Protein AF-A0A8J6IFR0-F1 (afdb_monomer_lite)

Radius of gyration: 14.84 Å; chains: 1; bounding box: 33×43×33 Å

Structure (mmCIF, N/CA/C/O backbone):
data_AF-A0A8J6IFR0-F1
#
_entry.id   AF-A0A8J6IFR0-F1
#
loop_
_atom_site.group_PDB
_atom_site.id
_atom_site.type_symbol
_atom_site.label_atom_id
_atom_site.label_alt_id
_atom_site.label_comp_id
_atom_site.label_asym_id
_atom_site.label_entity_id
_atom_site.label_seq_id
_atom_site.pdbx_PDB_ins_code
_atom_site.Cartn_x
_atom_site.Cartn_y
_atom_site.Cartn_z
_atom_site.occupancy
_atom_site.B_iso_or_equiv
_atom_site.auth_seq_id
_atom_site.auth_comp_id
_atom_site.auth_asym_id
_atom_site.auth_atom_id
_atom_site.pdbx_PDB_model_num
ATOM 1 N N . MET A 1 1 ? 12.607 -29.318 19.591 1.00 38.91 1 MET A N 1
ATOM 2 C CA . MET A 1 1 ? 11.343 -29.265 18.831 1.00 38.91 1 MET A CA 1
ATOM 3 C C . MET A 1 1 ? 11.615 -28.427 17.595 1.00 38.91 1 MET A C 1
ATOM 5 O O . MET A 1 1 ? 11.628 -27.210 17.690 1.00 38.91 1 MET A O 1
ATOM 9 N N . THR A 1 2 ? 11.996 -29.066 16.491 1.00 37.88 2 THR A N 1
ATOM 10 C CA . THR A 1 2 ? 12.401 -28.367 15.263 1.00 37.88 2 THR A CA 1
ATOM 11 C C . THR A 1 2 ? 11.180 -28.301 14.361 1.00 37.88 2 THR A C 1
ATOM 13 O O . THR A 1 2 ? 10.748 -29.328 13.843 1.00 37.88 2 THR A O 1
ATOM 16 N N . ALA A 1 3 ? 10.565 -27.126 14.242 1.00 41.25 3 ALA A N 1
ATOM 17 C CA . ALA A 1 3 ? 9.462 -26.939 13.313 1.00 41.25 3 ALA A CA 1
ATOM 18 C C . ALA A 1 3 ? 10.029 -26.934 11.887 1.00 41.25 3 ALA A C 1
ATOM 20 O O . ALA A 1 3 ? 10.739 -26.011 11.495 1.00 41.25 3 ALA A O 1
ATOM 21 N N . HIS A 1 4 ? 9.736 -27.988 11.129 1.00 40.56 4 HIS A N 1
ATOM 22 C CA . HIS A 1 4 ? 9.887 -27.975 9.681 1.00 40.56 4 HIS A CA 1
ATOM 23 C C . HIS A 1 4 ? 8.732 -27.160 9.101 1.00 40.56 4 HIS A C 1
ATOM 25 O O . HIS A 1 4 ? 7.583 -27.597 9.142 1.00 40.56 4 HIS A O 1
ATOM 31 N N . VAL A 1 5 ? 9.031 -25.976 8.573 1.00 52.44 5 VAL A N 1
ATOM 32 C CA . VAL A 1 5 ? 8.094 -25.250 7.716 1.00 52.44 5 VAL A CA 1
ATOM 33 C C . VAL A 1 5 ? 8.311 -25.722 6.283 1.00 52.44 5 VAL A C 1
ATOM 35 O O . VAL A 1 5 ? 9.291 -25.371 5.635 1.00 52.44 5 VAL A O 1
ATOM 38 N N . ASN A 1 6 ? 7.412 -26.576 5.800 1.00 42.00 6 ASN A N 1
ATOM 39 C CA . ASN A 1 6 ? 7.334 -26.884 4.378 1.00 42.00 6 ASN A CA 1
ATOM 40 C C . ASN A 1 6 ? 6.555 -25.748 3.710 1.00 42.00 6 ASN A C 1
ATOM 42 O O . ASN A 1 6 ? 5.362 -25.592 3.965 1.00 42.00 6 ASN A O 1
ATOM 46 N N . ALA A 1 7 ? 7.226 -24.946 2.884 1.00 49.25 7 ALA A N 1
ATOM 47 C CA . ALA A 1 7 ? 6.542 -24.004 2.008 1.00 49.25 7 ALA A CA 1
ATOM 48 C C . ALA A 1 7 ? 5.672 -24.795 1.018 1.00 49.25 7 ALA A C 1
ATOM 50 O O . ALA A 1 7 ? 6.159 -25.698 0.336 1.00 49.25 7 ALA A O 1
ATOM 51 N N . VAL A 1 8 ? 4.376 -24.488 0.975 1.00 52.28 8 VAL A N 1
ATOM 52 C CA . VAL A 1 8 ? 3.438 -25.071 0.010 1.00 52.28 8 VAL A CA 1
ATOM 53 C C . VAL A 1 8 ? 3.659 -24.373 -1.339 1.00 52.28 8 VAL A C 1
ATOM 55 O O . VAL A 1 8 ? 3.613 -23.143 -1.371 1.00 52.28 8 VAL A O 1
ATOM 58 N N . PRO A 1 9 ? 3.893 -25.092 -2.454 1.00 51.69 9 PRO A N 1
ATOM 59 C CA . PRO A 1 9 ? 3.939 -24.482 -3.776 1.00 51.69 9 PRO A CA 1
ATOM 60 C C . PRO A 1 9 ? 2.507 -24.193 -4.234 1.00 51.69 9 PRO A C 1
ATOM 62 O O . PRO A 1 9 ? 1.829 -25.038 -4.812 1.00 51.69 9 PRO A O 1
ATOM 65 N N . GLY A 1 10 ? 2.052 -22.990 -3.924 1.00 51.44 10 GLY A N 1
ATOM 66 C CA . GLY A 1 10 ? 0.886 -22.343 -4.503 1.00 51.44 10 GLY A CA 1
ATOM 67 C C . GLY A 1 10 ? 1.138 -20.856 -4.354 1.00 51.44 10 GLY A C 1
ATOM 68 O O . GLY A 1 10 ? 1.200 -20.384 -3.225 1.00 51.44 10 GLY A O 1
ATOM 69 N N . ASP A 1 11 ? 1.417 -20.178 -5.465 1.00 56.56 11 ASP A N 1
ATOM 70 C CA . ASP A 1 11 ? 1.515 -18.722 -5.562 1.00 56.56 11 ASP A CA 1
ATOM 71 C C . ASP A 1 11 ? 2.199 -18.049 -4.355 1.00 56.56 11 ASP A C 1
ATOM 73 O O . ASP A 1 11 ? 1.589 -17.303 -3.587 1.00 56.56 11 ASP A O 1
ATOM 77 N N . ALA A 1 12 ? 3.476 -18.385 -4.138 1.00 73.81 12 ALA A N 1
ATOM 78 C CA . ALA A 1 12 ? 4.255 -17.883 -3.012 1.00 73.81 12 ALA A CA 1
ATOM 79 C C . ALA A 1 12 ? 4.627 -16.410 -3.231 1.00 73.81 12 ALA A C 1
ATOM 81 O O . ALA A 1 12 ? 5.747 -16.087 -3.618 1.00 73.81 12 ALA A O 1
ATOM 82 N N . TYR A 1 13 ? 3.667 -15.527 -2.996 1.00 87.25 13 TYR A N 1
ATOM 83 C CA . TYR A 1 13 ? 3.882 -14.091 -2.982 1.00 87.25 13 TYR A CA 1
ATOM 84 C C . TYR A 1 13 ? 4.403 -13.645 -1.614 1.00 87.25 13 TYR A C 1
ATOM 86 O O . TYR A 1 13 ? 3.883 -14.049 -0.567 1.00 87.25 13 TYR A O 1
ATOM 94 N N . ALA A 1 14 ? 5.405 -12.773 -1.604 1.00 92.62 14 ALA A N 1
ATOM 95 C CA . ALA A 1 14 ? 5.837 -12.085 -0.404 1.00 92.62 14 ALA A CA 1
ATOM 96 C C . ALA A 1 14 ? 4.819 -11.001 -0.018 1.00 92.62 14 ALA A C 1
ATOM 98 O O . ALA A 1 14 ? 4.250 -10.298 -0.856 1.00 92.62 14 ALA A O 1
ATOM 99 N N . THR A 1 15 ? 4.585 -10.847 1.283 1.00 94.88 15 THR A N 1
ATOM 100 C CA . THR A 1 15 ? 3.825 -9.730 1.857 1.00 94.88 15 THR A CA 1
ATOM 101 C C . THR A 1 15 ? 4.610 -9.175 3.039 1.00 94.88 15 THR A C 1
ATOM 103 O O . THR A 1 15 ? 5.048 -9.937 3.901 1.00 94.88 15 THR A O 1
ATOM 106 N N . TRP A 1 16 ? 4.818 -7.862 3.079 1.00 97.00 16 TRP A N 1
ATOM 1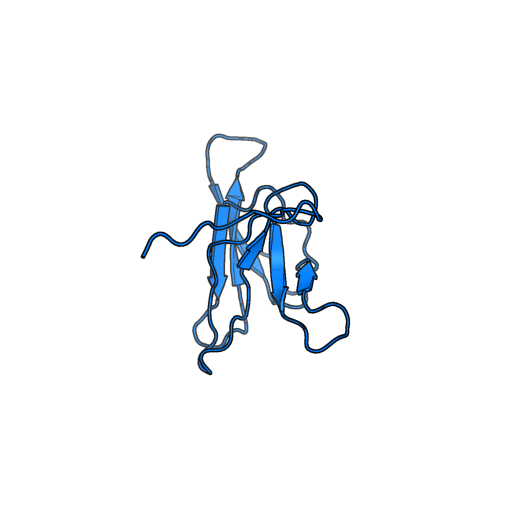07 C CA . TRP A 1 16 ? 5.615 -7.191 4.107 1.00 97.00 16 TRP A CA 1
ATOM 108 C C . TRP A 1 16 ? 5.112 -5.768 4.371 1.00 97.00 16 TRP A C 1
ATOM 110 O O . TRP A 1 16 ? 4.139 -5.317 3.768 1.00 97.00 16 TRP A O 1
ATOM 120 N N . ALA A 1 17 ? 5.771 -5.077 5.307 1.00 97.62 17 ALA A N 1
ATOM 121 C CA . ALA A 1 17 ? 5.462 -3.702 5.709 1.00 97.62 17 ALA A CA 1
ATOM 122 C C . ALA A 1 17 ? 3.955 -3.453 5.954 1.00 97.62 17 ALA A C 1
ATOM 124 O O . ALA A 1 17 ? 3.365 -2.587 5.305 1.00 97.62 17 ALA A O 1
ATOM 125 N N . PRO A 1 18 ? 3.303 -4.217 6.856 1.00 97.38 18 PRO A N 1
ATOM 126 C CA . PRO A 1 18 ? 1.920 -3.936 7.209 1.00 97.38 18 PRO A CA 1
ATOM 127 C C . PRO A 1 18 ? 1.820 -2.578 7.909 1.00 97.38 18 PRO A C 1
ATOM 129 O O . PRO A 1 18 ? 2.663 -2.224 8.737 1.00 97.38 18 PRO A O 1
ATOM 132 N N . THR A 1 19 ? 0.755 -1.845 7.612 1.00 97.00 19 THR A N 1
ATOM 133 C CA . THR A 1 19 ? 0.355 -0.645 8.343 1.00 97.00 19 THR A CA 1
ATOM 134 C C . THR A 1 19 ? -1.045 -0.842 8.914 1.00 97.00 19 THR A C 1
ATOM 136 O O . THR A 1 19 ? -1.882 -1.531 8.325 1.00 97.00 19 THR A O 1
ATOM 139 N N . PHE A 1 20 ? -1.271 -0.287 10.101 1.00 94.81 20 PHE A N 1
ATOM 140 C CA . PHE A 1 20 ? -2.450 -0.547 10.918 1.00 94.81 20 PHE A CA 1
ATOM 141 C C . PHE A 1 20 ? -3.236 0.738 11.145 1.00 94.81 20 PHE A C 1
ATOM 143 O O . PHE A 1 20 ? -2.649 1.810 11.304 1.00 94.81 20 PHE A O 1
ATOM 150 N N . GLY A 1 21 ? -4.557 0.605 11.173 1.00 92.25 21 GLY A N 1
ATOM 151 C CA . GLY A 1 21 ? -5.471 1.662 11.568 1.00 92.25 21 GLY A CA 1
ATOM 152 C C . GLY A 1 21 ? -5.536 1.841 13.091 1.00 92.25 21 GLY A C 1
ATOM 153 O O . GLY A 1 21 ? -4.944 1.067 13.852 1.00 92.25 21 GLY A O 1
ATOM 154 N N . PRO A 1 22 ? -6.282 2.854 13.561 1.00 91.06 22 PRO A N 1
ATOM 155 C CA . PRO A 1 22 ? -6.449 3.140 14.989 1.00 91.06 22 PRO A CA 1
ATOM 156 C C . PRO A 1 22 ? -7.201 2.041 15.757 1.00 91.06 22 PRO A C 1
ATOM 158 O O . PRO A 1 22 ? -7.087 1.956 16.978 1.00 91.06 22 PRO A O 1
ATOM 161 N N . ASP A 1 23 ? -7.956 1.197 15.056 1.00 92.50 23 ASP A N 1
ATOM 162 C CA . ASP A 1 23 ? -8.645 0.017 15.586 1.00 92.50 23 ASP A CA 1
ATOM 163 C C . ASP A 1 23 ? -7.734 -1.221 15.696 1.00 92.50 23 ASP A C 1
ATOM 165 O O . ASP A 1 23 ? -8.155 -2.262 16.199 1.00 92.50 23 ASP A O 1
ATOM 169 N N . GLY A 1 24 ? -6.476 -1.110 15.257 1.00 91.38 24 GLY A N 1
ATOM 170 C CA . GLY A 1 24 ? -5.506 -2.199 15.256 1.00 91.38 24 GLY A CA 1
ATOM 171 C C . GLY A 1 24 ? -5.666 -3.173 14.089 1.00 91.38 24 GLY A C 1
ATOM 172 O O . GLY A 1 24 ? -4.901 -4.137 14.008 1.00 91.38 24 GLY A O 1
ATOM 173 N N . HIS A 1 25 ? -6.604 -2.938 13.168 1.00 92.44 25 HIS A N 1
ATOM 174 C CA . HIS A 1 25 ? -6.715 -3.739 11.955 1.00 92.44 25 HIS A CA 1
ATOM 175 C C . HIS A 1 25 ? -5.681 -3.297 10.919 1.00 92.44 25 HIS A C 1
ATOM 177 O O . HIS A 1 25 ? -5.314 -2.125 10.826 1.00 92.44 25 HIS A O 1
ATOM 183 N N . CYS A 1 26 ? -5.179 -4.254 10.136 1.00 94.56 26 CYS A N 1
ATOM 184 C CA . CYS A 1 26 ? -4.338 -3.938 8.987 1.00 94.56 26 CYS A CA 1
ATOM 185 C C . CYS A 1 26 ? -5.165 -3.125 7.988 1.00 94.56 26 CYS A C 1
ATOM 187 O O . CYS A 1 26 ? -6.318 -3.466 7.735 1.00 94.56 26 CYS A O 1
ATOM 189 N N . VAL A 1 27 ? -4.579 -2.075 7.417 1.00 96.50 27 VAL A N 1
ATOM 190 C CA . VAL A 1 27 ? -5.240 -1.234 6.405 1.00 96.50 27 VAL A CA 1
ATOM 191 C C . VAL A 1 27 ? -4.512 -1.266 5.068 1.00 96.50 27 VAL A C 1
ATOM 193 O O . VAL A 1 27 ? -5.136 -1.087 4.028 1.00 96.50 27 VAL A O 1
ATOM 196 N N . ALA A 1 28 ? -3.207 -1.548 5.069 1.00 97.69 28 ALA A N 1
ATOM 197 C CA . ALA A 1 28 ? -2.440 -1.787 3.857 1.00 97.69 28 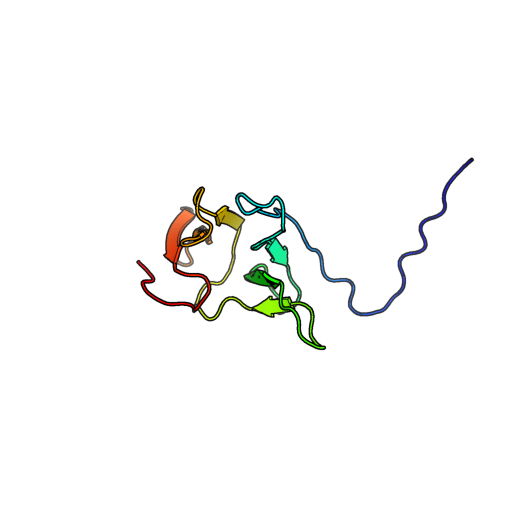ALA A CA 1
ATOM 198 C C . ALA A 1 28 ? -1.171 -2.598 4.150 1.00 97.69 28 ALA A C 1
ATOM 200 O O . ALA A 1 28 ? -0.660 -2.624 5.269 1.00 97.69 28 ALA A O 1
ATOM 201 N N . CYS A 1 29 ? -0.637 -3.240 3.120 1.00 97.81 29 CYS A N 1
ATOM 202 C CA . CYS A 1 29 ? 0.674 -3.881 3.127 1.00 97.81 29 CYS A CA 1
ATOM 203 C C . CYS A 1 29 ? 1.305 -3.769 1.738 1.00 97.81 29 CYS A C 1
ATOM 205 O O . CYS A 1 29 ? 0.627 -3.402 0.776 1.00 97.81 29 CYS A O 1
ATOM 207 N N . ILE A 1 30 ? 2.584 -4.113 1.620 1.00 98.38 30 ILE A N 1
ATOM 208 C CA . ILE A 1 30 ? 3.224 -4.297 0.317 1.00 98.38 30 ILE A CA 1
ATOM 209 C C . ILE A 1 30 ? 3.201 -5.786 -0.022 1.00 98.38 30 ILE A C 1
ATOM 211 O O . ILE A 1 30 ? 3.482 -6.622 0.839 1.00 98.38 30 ILE A O 1
ATOM 215 N N . SER A 1 31 ? 2.867 -6.127 -1.265 1.00 96.69 31 SER A N 1
ATOM 216 C CA . SER A 1 31 ? 2.979 -7.498 -1.762 1.00 96.69 31 SER A CA 1
ATOM 217 C C . SER A 1 31 ? 3.312 -7.546 -3.247 1.00 96.69 31 SER A C 1
ATOM 219 O O . SER A 1 31 ? 2.894 -6.675 -4.009 1.00 96.69 31 SER A O 1
ATOM 221 N N . ASP A 1 32 ? 4.033 -8.594 -3.647 1.00 95.56 32 ASP A N 1
ATOM 222 C CA . ASP A 1 32 ? 4.384 -8.913 -5.035 1.00 95.56 32 ASP A CA 1
ATOM 223 C C . ASP A 1 32 ? 3.344 -9.805 -5.746 1.00 95.56 32 ASP A C 1
ATOM 225 O O . ASP A 1 32 ? 3.585 -10.299 -6.846 1.00 95.56 32 ASP A O 1
ATOM 229 N N . ARG A 1 33 ? 2.145 -9.939 -5.159 1.00 91.88 33 ARG A N 1
ATOM 230 C CA . ARG A 1 33 ? 0.961 -10.615 -5.727 1.00 91.88 33 ARG A CA 1
ATOM 231 C C . ARG A 1 33 ? 0.619 -10.226 -7.169 1.00 91.88 33 ARG A C 1
ATOM 233 O O . ARG A 1 33 ? 0.033 -11.028 -7.887 1.00 91.88 33 ARG A O 1
ATOM 240 N N . GLY A 1 34 ? 0.964 -9.007 -7.589 1.00 89.12 34 GLY A N 1
ATOM 241 C CA . GLY A 1 34 ? 0.736 -8.488 -8.944 1.00 89.12 34 GLY A CA 1
ATOM 242 C C . GLY A 1 34 ? 1.895 -8.720 -9.921 1.00 89.12 34 GLY A C 1
ATOM 243 O O . GLY A 1 34 ? 1.832 -8.247 -11.051 1.00 89.12 34 GLY A O 1
ATOM 244 N N . GLY A 1 35 ? 2.956 -9.416 -9.498 1.00 92.81 35 GLY A N 1
ATOM 245 C CA . GLY A 1 35 ? 4.206 -9.581 -10.249 1.00 92.81 35 GLY A CA 1
ATOM 246 C C . GLY A 1 35 ? 5.286 -8.546 -9.910 1.00 92.81 35 GLY A C 1
ATOM 247 O O . GLY A 1 35 ? 6.428 -8.698 -10.337 1.00 92.81 35 GLY A O 1
ATOM 248 N N . GLU A 1 36 ? 4.959 -7.525 -9.116 1.00 94.94 36 GLU A N 1
ATOM 249 C CA . GLU A 1 36 ? 5.897 -6.531 -8.591 1.00 94.94 36 GLU A CA 1
ATOM 250 C C . GLU A 1 36 ? 5.416 -5.977 -7.234 1.00 94.94 36 GLU A C 1
ATOM 252 O O . GLU A 1 36 ? 4.227 -6.090 -6.922 1.00 94.94 36 GLU A O 1
ATOM 257 N N . PRO A 1 37 ? 6.295 -5.360 -6.420 1.00 97.19 37 PRO A N 1
ATOM 258 C CA . PRO A 1 37 ? 5.906 -4.724 -5.162 1.00 97.19 37 PRO A CA 1
ATOM 259 C C . PRO A 1 37 ? 4.868 -3.606 -5.349 1.00 97.19 37 PRO A C 1
ATOM 261 O O . PRO A 1 37 ? 5.171 -2.541 -5.895 1.00 97.19 37 PRO A O 1
ATOM 264 N N . GLN A 1 38 ? 3.653 -3.827 -4.848 1.00 98.06 38 GLN A N 1
ATOM 265 C CA . GLN A 1 38 ? 2.552 -2.856 -4.877 1.00 98.06 38 GLN A CA 1
ATOM 266 C C . GLN A 1 38 ? 1.823 -2.794 -3.531 1.00 98.06 38 GLN A C 1
ATOM 268 O O . GLN A 1 38 ? 1.994 -3.673 -2.685 1.00 98.06 38 GLN A O 1
ATOM 273 N N . VAL A 1 39 ? 0.995 -1.764 -3.329 1.00 98.25 39 VAL A N 1
ATOM 274 C CA . VAL A 1 39 ? 0.160 -1.631 -2.125 1.00 98.25 39 VAL A CA 1
ATOM 275 C C . VAL A 1 39 ? -1.102 -2.477 -2.258 1.00 98.25 39 VAL A C 1
ATOM 277 O O . VAL A 1 39 ? -1.869 -2.313 -3.204 1.00 98.25 39 VAL A O 1
ATOM 280 N N . TRP A 1 40 ? -1.354 -3.330 -1.271 1.00 97.62 40 TRP A N 1
ATOM 281 C CA . TRP A 1 40 ? -2.557 -4.152 -1.184 1.00 97.62 40 TRP A CA 1
ATOM 282 C C . TRP A 1 40 ? -3.357 -3.829 0.072 1.00 97.62 40 TRP A C 1
ATOM 284 O O . TRP A 1 40 ? -2.801 -3.736 1.168 1.00 97.62 40 TRP A O 1
ATOM 294 N N . LEU A 1 41 ? -4.668 -3.711 -0.106 1.00 96.88 41 LEU A N 1
ATOM 295 C CA . LEU A 1 41 ? -5.650 -3.380 0.917 1.00 96.88 41 LEU A CA 1
ATOM 296 C C . LEU A 1 41 ? -6.431 -4.637 1.309 1.00 96.88 41 LEU A C 1
ATOM 298 O O . LEU A 1 41 ? -6.793 -5.410 0.415 1.00 96.88 41 LEU A O 1
ATOM 302 N N . PRO A 1 42 ? -6.694 -4.870 2.602 1.00 94.75 42 PRO A N 1
ATOM 303 C CA . PRO A 1 42 ? -7.586 -5.942 3.009 1.00 94.75 42 PRO A CA 1
ATOM 304 C C . PRO A 1 42 ? -9.023 -5.620 2.587 1.00 94.75 42 PRO A C 1
ATOM 306 O O . PRO A 1 42 ? -9.432 -4.459 2.572 1.00 94.75 42 PRO A O 1
ATOM 309 N N . THR A 1 43 ? -9.800 -6.649 2.258 1.00 90.19 43 THR A N 1
ATOM 310 C CA . THR A 1 43 ? -11.242 -6.516 2.003 1.00 90.19 43 THR A CA 1
ATOM 311 C C . THR A 1 43 ? -12.024 -7.571 2.781 1.00 90.19 43 THR A C 1
ATOM 313 O O . THR A 1 43 ? -11.479 -8.614 3.139 1.00 90.19 43 THR A O 1
ATOM 316 N N . GLU A 1 44 ? -13.311 -7.319 3.027 1.00 82.94 44 GLU A N 1
ATOM 317 C CA . GLU A 1 44 ? -14.216 -8.283 3.675 1.00 82.94 44 GLU A CA 1
ATOM 318 C C . GLU A 1 44 ? -14.854 -9.285 2.683 1.00 82.94 44 GLU A C 1
ATOM 320 O O . GLU A 1 44 ? -15.771 -10.021 3.044 1.00 82.94 44 GLU A O 1
ATOM 325 N N . GLY A 1 45 ? -14.406 -9.312 1.420 1.00 73.56 45 GLY A N 1
ATOM 326 C CA . GLY A 1 45 ? -14.960 -10.172 0.367 1.00 73.56 45 GLY A CA 1
ATOM 327 C C . GLY A 1 45 ? -14.302 -11.553 0.248 1.00 73.56 45 GLY A C 1
ATOM 328 O O . GLY A 1 45 ? -13.357 -11.886 0.958 1.00 73.56 45 GLY A O 1
ATOM 329 N N . GLU A 1 46 ? -14.767 -12.355 -0.721 1.00 70.62 46 GLU A N 1
ATOM 330 C CA . GLU A 1 46 ? -14.166 -13.665 -1.050 1.00 70.62 46 GLU A CA 1
ATOM 331 C C . GLU A 1 46 ? -12.690 -13.552 -1.472 1.00 70.62 46 GLU A C 1
ATOM 333 O O . GLU A 1 46 ? -11.909 -14.477 -1.256 1.00 70.62 46 GLU A O 1
ATOM 338 N N . ALA A 1 47 ? -12.303 -12.409 -2.048 1.00 77.88 47 ALA A N 1
ATOM 339 C CA . ALA A 1 47 ? -10.918 -12.041 -2.299 1.00 77.88 47 ALA A CA 1
ATOM 340 C C . ALA A 1 47 ? -10.423 -11.143 -1.149 1.00 77.88 47 ALA A C 1
ATOM 342 O O . ALA A 1 47 ? -10.680 -9.938 -1.173 1.00 77.88 47 ALA A O 1
ATOM 343 N N . PRO A 1 48 ? -9.684 -11.673 -0.156 1.00 84.94 48 PRO A N 1
ATOM 344 C CA . PRO A 1 48 ? -9.368 -10.943 1.076 1.00 84.94 48 PRO A CA 1
ATOM 345 C C . PRO A 1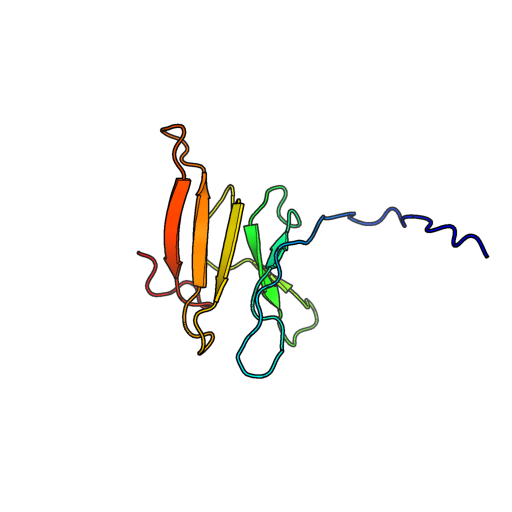 48 ? -8.413 -9.759 0.871 1.00 84.94 48 PRO A C 1
ATOM 347 O O . PRO A 1 48 ? -8.123 -9.033 1.817 1.00 84.94 48 PRO A O 1
ATOM 350 N N . TRP A 1 49 ? -7.913 -9.559 -0.351 1.00 91.94 49 TRP A N 1
ATOM 351 C CA . TRP A 1 49 ? -7.008 -8.478 -0.701 1.00 91.94 49 TRP A CA 1
ATOM 352 C C . TRP A 1 49 ? -7.339 -7.882 -2.064 1.00 91.94 49 TRP A C 1
ATOM 354 O O . TRP A 1 49 ? -7.577 -8.610 -3.027 1.00 91.94 49 TRP A O 1
ATOM 364 N N . GLN A 1 50 ? -7.243 -6.561 -2.159 1.00 94.50 50 GLN A N 1
ATOM 365 C CA . GLN A 1 50 ? -7.373 -5.805 -3.398 1.00 94.50 50 GLN A CA 1
ATOM 366 C C . GLN A 1 50 ? -6.128 -4.941 -3.614 1.00 94.50 50 GLN A C 1
ATOM 368 O O . GLN A 1 50 ? -5.561 -4.407 -2.662 1.00 94.50 50 GLN A O 1
ATOM 373 N N . LEU A 1 51 ? -5.697 -4.795 -4.865 1.00 96.62 51 LEU A N 1
ATOM 374 C CA . LEU A 1 51 ? -4.675 -3.820 -5.238 1.00 96.62 51 LEU A CA 1
ATOM 375 C C . LEU A 1 51 ? -5.213 -2.397 -5.005 1.00 96.62 51 LEU A C 1
ATOM 377 O O . LEU A 1 51 ? -6.349 -2.096 -5.382 1.00 96.62 51 LEU A O 1
ATOM 381 N N . LEU A 1 52 ? -4.402 -1.519 -4.409 1.00 97.69 52 LEU A N 1
ATOM 382 C CA . LEU A 1 52 ? -4.722 -0.095 -4.303 1.00 97.69 52 LEU A CA 1
ATOM 383 C C . LEU A 1 52 ? -5.025 0.457 -5.712 1.00 97.69 52 LEU A C 1
ATOM 385 O O . LEU A 1 52 ? -4.169 0.333 -6.589 1.00 97.69 52 LEU A O 1
ATOM 389 N N . PRO A 1 53 ? -6.197 1.069 -5.959 1.00 97.12 53 PRO A N 1
ATOM 390 C CA . PRO A 1 53 ? -6.590 1.540 -7.288 1.00 97.12 53 PRO A CA 1
ATOM 391 C C . PRO A 1 53 ? -5.898 2.867 -7.647 1.00 97.12 53 PRO A C 1
ATOM 393 O O . PRO A 1 53 ? -6.534 3.888 -7.889 1.00 97.12 53 PRO A O 1
ATOM 396 N N . ALA A 1 54 ? -4.568 2.847 -7.680 1.00 96.50 54 ALA A N 1
ATOM 397 C CA . ALA A 1 54 ? -3.703 3.956 -8.050 1.00 96.50 54 ALA A CA 1
ATOM 398 C C . ALA A 1 54 ? -2.583 3.447 -8.978 1.00 96.50 54 ALA A C 1
ATOM 400 O O . ALA A 1 54 ? -2.153 2.302 -8.834 1.00 96.50 54 ALA A O 1
ATOM 401 N N . PRO A 1 55 ? -2.075 4.273 -9.911 1.00 95.62 55 PRO A N 1
ATOM 402 C CA . PRO A 1 55 ? -1.012 3.891 -10.845 1.00 95.62 55 PRO A CA 1
ATOM 403 C C . PRO A 1 55 ? 0.375 3.905 -10.172 1.00 95.62 55 PRO A C 1
ATOM 405 O O . PRO A 1 55 ? 1.303 4.556 -10.647 1.00 95.62 55 PRO A O 1
ATOM 408 N N . LEU A 1 56 ? 0.502 3.243 -9.019 1.00 95.44 56 LEU A N 1
ATOM 409 C CA . LEU A 1 56 ? 1.731 3.167 -8.233 1.00 95.44 56 LEU A CA 1
ATOM 410 C C . LEU A 1 56 ? 2.376 1.787 -8.400 1.00 95.44 56 LEU A C 1
ATOM 412 O O . LEU A 1 56 ? 1.744 0.748 -8.198 1.00 95.44 56 LEU A O 1
ATOM 416 N N . HIS A 1 57 ? 3.658 1.809 -8.742 1.00 94.19 57 HIS A N 1
ATOM 417 C CA . HIS A 1 57 ? 4.496 0.649 -9.039 1.00 94.19 57 HIS A CA 1
ATOM 418 C C . HIS A 1 57 ? 5.829 0.793 -8.298 1.00 94.19 57 HIS A C 1
ATOM 420 O O . HIS A 1 57 ? 6.137 1.880 -7.799 1.00 94.19 57 HIS A O 1
ATOM 426 N N . ARG A 1 58 ? 6.622 -0.285 -8.208 1.00 94.81 58 ARG A N 1
ATOM 427 C CA . ARG A 1 58 ? 7.915 -0.288 -7.486 1.00 94.81 58 ARG A CA 1
ATOM 428 C C . ARG A 1 58 ? 7.810 0.292 -6.066 1.00 94.81 58 ARG A C 1
ATOM 430 O O . ARG A 1 58 ? 8.583 1.169 -5.666 1.00 94.81 58 ARG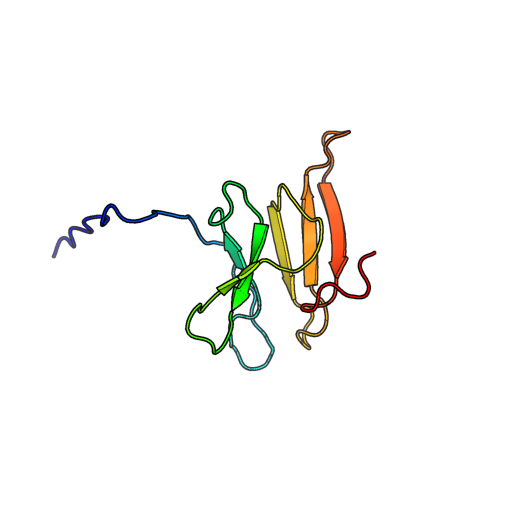 A O 1
ATOM 437 N N . VAL A 1 59 ? 6.804 -0.152 -5.314 1.00 97.69 59 VAL A N 1
ATOM 438 C CA . VAL A 1 59 ? 6.537 0.355 -3.964 1.00 97.69 59 VAL A CA 1
ATOM 439 C C . VAL A 1 59 ? 7.573 -0.200 -2.992 1.00 97.69 59 VAL A C 1
ATOM 441 O O . VAL A 1 59 ? 7.726 -1.411 -2.845 1.00 97.69 59 VAL A O 1
ATOM 444 N N . VAL A 1 60 ? 8.250 0.700 -2.282 1.00 97.31 60 VAL A N 1
ATOM 445 C CA . VAL A 1 60 ? 9.275 0.361 -1.281 1.00 97.31 60 VAL A CA 1
ATOM 446 C C . VAL A 1 60 ? 8.847 0.694 0.147 1.00 97.31 60 VAL A C 1
ATOM 448 O O . VAL A 1 60 ? 9.469 0.226 1.097 1.00 97.31 60 VAL A O 1
ATOM 451 N N . GLY A 1 61 ? 7.772 1.469 0.322 1.00 98.12 61 GLY A N 1
ATOM 452 C CA . GLY A 1 61 ? 7.243 1.824 1.637 1.00 98.12 61 GLY A CA 1
ATOM 453 C C . GLY A 1 61 ? 5.769 2.214 1.596 1.00 98.12 61 GLY A C 1
ATOM 454 O O . GLY A 1 61 ? 5.301 2.796 0.619 1.00 98.12 61 GLY A O 1
ATOM 455 N N . VAL A 1 62 ? 5.048 1.914 2.676 1.00 98.56 62 VAL A N 1
ATOM 456 C CA . VAL A 1 62 ? 3.661 2.342 2.890 1.00 98.56 62 VAL A CA 1
ATOM 457 C C . VAL A 1 62 ? 3.422 2.638 4.370 1.00 98.56 62 VAL A C 1
ATOM 459 O O . VAL A 1 62 ? 3.929 1.927 5.238 1.00 98.56 62 VAL A O 1
ATOM 462 N N . ALA A 1 63 ? 2.657 3.687 4.658 1.00 97.94 63 ALA A N 1
ATOM 463 C CA . ALA A 1 63 ? 2.177 4.002 5.999 1.00 97.94 63 ALA A CA 1
ATOM 464 C C . ALA A 1 63 ? 0.816 4.700 5.928 1.00 97.94 63 ALA A C 1
ATOM 466 O O . ALA A 1 63 ? 0.628 5.602 5.115 1.00 97.94 63 ALA A O 1
ATOM 467 N N . ALA A 1 64 ? -0.117 4.308 6.789 1.00 97.12 64 ALA A N 1
ATOM 468 C CA . ALA A 1 64 ? -1.368 5.025 6.978 1.00 97.12 64 ALA A CA 1
ATOM 469 C C . ALA A 1 64 ? -1.183 6.229 7.908 1.00 97.12 64 ALA A C 1
ATOM 471 O O . ALA A 1 64 ? -0.329 6.227 8.801 1.00 97.12 64 ALA A O 1
ATOM 472 N N . ASP A 1 65 ? -2.004 7.257 7.714 1.00 96.00 65 ASP A N 1
ATOM 473 C CA . ASP A 1 65 ? -2.178 8.294 8.723 1.00 96.00 65 ASP A CA 1
ATOM 474 C C . ASP A 1 65 ? -2.939 7.738 9.951 1.00 96.00 65 ASP A C 1
ATOM 476 O O . ASP A 1 65 ? -3.576 6.685 9.861 1.00 96.00 65 ASP A O 1
ATOM 480 N N . PRO A 1 66 ? -2.937 8.437 11.103 1.00 93.69 66 PRO A N 1
ATOM 481 C CA . PRO A 1 66 ? -3.584 7.950 12.326 1.00 93.69 66 PRO A CA 1
ATOM 482 C C . PRO A 1 66 ? -5.084 7.655 12.196 1.00 93.69 66 PRO A C 1
ATOM 484 O O . PRO A 1 66 ? -5.633 6.940 13.031 1.00 93.69 66 PRO A O 1
ATOM 487 N N . THR A 1 67 ? -5.757 8.224 11.189 1.00 94.12 67 THR A N 1
ATOM 488 C CA . THR A 1 67 ? -7.186 7.996 10.929 1.00 94.12 67 THR A CA 1
ATOM 489 C C . THR A 1 67 ? -7.453 6.969 9.830 1.00 94.12 67 THR A C 1
ATOM 491 O O . THR A 1 67 ? -8.615 6.696 9.548 1.00 94.12 67 THR A O 1
ATOM 494 N N . ALA A 1 68 ? -6.406 6.407 9.214 1.00 92.44 68 ALA A N 1
ATOM 495 C CA . ALA A 1 68 ? -6.482 5.512 8.058 1.00 92.44 68 ALA A CA 1
ATOM 496 C C . ALA A 1 68 ? -7.276 6.077 6.858 1.00 92.44 68 ALA A C 1
ATOM 498 O O . ALA A 1 68 ? -7.793 5.330 6.029 1.00 92.44 68 ALA A O 1
ATOM 499 N N . THR A 1 69 ? -7.349 7.404 6.744 1.00 96.12 69 THR A N 1
ATOM 500 C CA . THR A 1 69 ? -7.998 8.107 5.629 1.00 96.12 69 THR A CA 1
ATOM 501 C C . THR A 1 69 ? -7.039 8.310 4.454 1.00 96.12 69 THR A C 1
ATOM 503 O O . THR A 1 69 ? -7.471 8.430 3.307 1.00 96.12 69 THR A O 1
ATOM 506 N N . TRP A 1 70 ? -5.734 8.351 4.725 1.00 97.50 70 TRP A N 1
ATOM 507 C CA . TRP A 1 70 ? -4.680 8.561 3.739 1.00 97.50 70 TRP A CA 1
ATOM 508 C C . TRP A 1 70 ? -3.546 7.559 3.921 1.00 97.50 70 TRP A C 1
ATOM 510 O O . TRP A 1 70 ? -3.180 7.194 5.037 1.00 97.50 70 TRP A O 1
ATOM 520 N N . LEU A 1 71 ? -2.938 7.180 2.803 1.00 98.25 71 LEU A N 1
ATOM 521 C CA . LEU A 1 71 ? -1.711 6.405 2.743 1.00 98.25 71 LEU A CA 1
ATOM 522 C C . LEU A 1 71 ? -0.587 7.290 2.207 1.00 98.25 71 LEU A C 1
ATOM 524 O O . LEU A 1 71 ? -0.725 7.908 1.151 1.00 98.25 71 LEU A O 1
ATOM 528 N N . GLY A 1 72 ? 0.532 7.324 2.922 1.00 98.31 72 GLY A N 1
ATOM 529 C CA . GLY A 1 72 ? 1.822 7.709 2.370 1.00 98.31 72 GLY A CA 1
ATOM 530 C C . GLY A 1 72 ? 2.443 6.503 1.674 1.00 98.31 72 GLY A C 1
ATOM 531 O O . GLY A 1 72 ? 2.609 5.454 2.299 1.00 98.31 72 GLY A O 1
ATOM 532 N N . VAL A 1 73 ? 2.785 6.642 0.396 1.00 98.44 73 VAL A N 1
ATOM 533 C CA . VAL A 1 73 ? 3.382 5.575 -0.416 1.00 98.44 73 VAL A CA 1
ATOM 534 C C . VAL A 1 73 ? 4.709 6.056 -0.976 1.00 98.44 73 VAL A C 1
ATOM 536 O O . VAL A 1 73 ? 4.787 7.130 -1.566 1.00 98.44 73 VAL A O 1
ATOM 539 N N . VAL A 1 74 ? 5.755 5.256 -0.797 1.00 98.06 74 VAL A N 1
ATOM 540 C CA . VAL A 1 74 ? 7.087 5.543 -1.329 1.00 98.06 74 VAL A CA 1
ATOM 541 C C . VAL A 1 74 ? 7.362 4.614 -2.501 1.00 98.06 74 VAL A C 1
ATOM 543 O O . VAL A 1 74 ? 7.314 3.393 -2.339 1.00 98.06 74 VAL A O 1
ATOM 546 N N . THR A 1 75 ? 7.671 5.183 -3.663 1.00 97.38 75 THR A N 1
ATOM 547 C CA . THR A 1 75 ? 8.061 4.440 -4.868 1.00 97.38 75 THR A CA 1
ATOM 548 C C . THR A 1 75 ? 9.509 4.728 -5.237 1.00 97.38 75 THR A C 1
ATOM 550 O O . THR A 1 75 ? 10.087 5.753 -4.858 1.00 97.38 75 THR A O 1
ATOM 553 N N . GLU A 1 76 ? 10.123 3.823 -5.987 1.00 95.56 76 GLU A N 1
ATOM 554 C CA . GLU A 1 76 ? 11.330 4.153 -6.746 1.00 95.56 76 GLU A CA 1
ATOM 555 C C . GLU A 1 76 ? 10.973 5.057 -7.935 1.00 95.56 76 GLU A C 1
ATOM 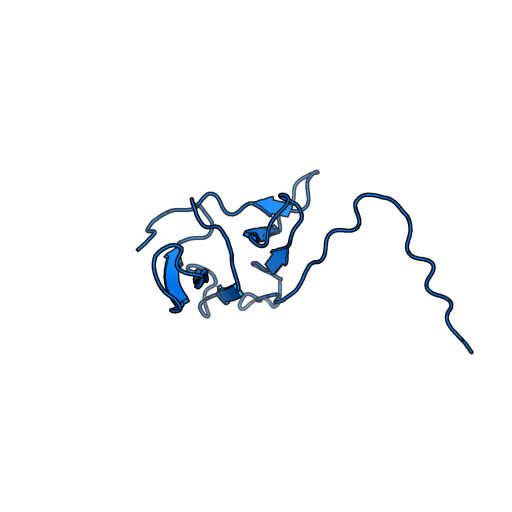557 O O . GLU A 1 76 ? 9.902 4.926 -8.527 1.00 95.56 76 GLU A O 1
ATOM 562 N N . SER A 1 77 ? 11.859 5.993 -8.277 1.00 87.19 77 SER A N 1
ATOM 563 C CA . SER A 1 77 ? 11.743 6.793 -9.499 1.00 87.19 77 SER A CA 1
ATOM 564 C C . SER A 1 77 ? 12.290 6.012 -10.694 1.00 87.19 77 SER A C 1
ATOM 566 O O . SER A 1 77 ? 13.400 5.486 -10.638 1.00 87.19 77 SER A O 1
ATOM 568 N N . ASP A 1 78 ? 11.562 6.005 -11.812 1.00 78.69 78 ASP A N 1
ATOM 569 C CA . ASP A 1 78 ? 12.074 5.456 -13.077 1.00 78.69 78 ASP A CA 1
ATOM 570 C C . ASP A 1 78 ? 13.154 6.357 -13.716 1.00 78.69 78 ASP A C 1
ATOM 572 O O . ASP A 1 78 ? 13.938 5.904 -14.549 1.00 78.69 78 ASP A O 1
ATOM 576 N N . ALA A 1 79 ? 13.202 7.643 -13.346 1.00 77.88 79 ALA A N 1
ATOM 577 C CA . ALA A 1 79 ? 14.041 8.656 -13.996 1.00 77.88 79 ALA A CA 1
ATOM 578 C C . ALA A 1 79 ? 15.308 9.029 -13.205 1.00 77.88 79 ALA A C 1
ATOM 580 O O . ALA A 1 79 ? 16.170 9.750 -13.712 1.00 77.88 79 ALA A O 1
ATOM 581 N N . SER A 1 80 ? 15.423 8.591 -11.953 1.00 78.56 80 SER A N 1
ATOM 582 C CA . SER A 1 80 ? 16.506 8.987 -11.050 1.00 78.56 80 SER A CA 1
ATOM 583 C C . SER A 1 80 ? 16.691 7.970 -9.929 1.00 78.56 80 SER A C 1
ATOM 585 O O . SER A 1 80 ? 15.783 7.230 -9.582 1.00 78.56 80 SER A O 1
ATOM 587 N N . SER A 1 81 ? 17.851 7.984 -9.274 1.00 79.31 81 SER A N 1
ATOM 588 C CA . SER A 1 81 ? 18.118 7.171 -8.079 1.00 79.31 81 SER A CA 1
ATOM 589 C C . SER A 1 81 ? 17.494 7.757 -6.801 1.00 79.31 81 SER A C 1
ATOM 591 O O . SER A 1 81 ? 18.102 7.691 -5.733 1.00 79.31 81 SER A O 1
ATOM 593 N N . CYS A 1 82 ? 16.333 8.411 -6.904 1.00 86.81 82 CYS A N 1
ATOM 594 C CA . CYS A 1 82 ? 15.622 8.965 -5.754 1.00 86.81 82 CYS A CA 1
ATOM 595 C C . CYS A 1 82 ? 14.287 8.252 -5.536 1.00 86.81 82 CYS A C 1
ATOM 597 O O . CYS A 1 82 ? 13.686 7.721 -6.467 1.00 86.81 82 CYS A O 1
ATOM 599 N N . HIS A 1 83 ? 13.813 8.277 -4.296 1.00 93.88 83 HIS A N 1
ATOM 600 C CA . HIS A 1 83 ? 12.461 7.850 -3.974 1.00 93.88 83 HIS A CA 1
ATOM 601 C C . HIS A 1 83 ? 11.468 8.990 -4.204 1.00 93.88 83 HIS A C 1
ATOM 603 O O . HIS A 1 83 ? 11.808 10.163 -4.020 1.00 93.88 83 HIS A O 1
ATOM 609 N N . GLN A 1 84 ? 10.246 8.642 -4.591 1.00 95.94 84 GLN A N 1
ATOM 610 C CA . GLN A 1 84 ? 9.114 9.562 -4.671 1.00 95.94 84 GLN A CA 1
ATOM 611 C C . GLN A 1 84 ? 8.131 9.237 -3.550 1.00 95.94 84 GLN A C 1
ATOM 613 O O . GLN A 1 84 ? 7.922 8.068 -3.235 1.00 95.94 84 GLN A O 1
ATOM 618 N N . LEU A 1 85 ? 7.557 10.271 -2.939 1.00 96.38 85 LEU A N 1
ATOM 619 C CA . LEU A 1 85 ? 6.515 10.142 -1.928 1.00 96.38 85 LEU A CA 1
ATOM 620 C C . LEU A 1 85 ? 5.192 10.600 -2.528 1.00 96.38 85 LEU A C 1
ATOM 622 O O . LEU A 1 85 ? 5.113 11.702 -3.063 1.00 96.38 85 LEU A O 1
ATOM 626 N N . TRP A 1 86 ? 4.176 9.769 -2.355 1.00 97.62 86 TRP A N 1
ATOM 627 C CA . TRP A 1 86 ? 2.810 10.003 -2.787 1.00 97.62 86 TRP A CA 1
ATOM 628 C C . TRP A 1 86 ? 1.877 9.959 -1.590 1.00 97.62 86 TRP A C 1
ATOM 630 O O . TRP A 1 86 ? 2.104 9.201 -0.642 1.00 97.62 86 TRP A O 1
ATOM 640 N N . VAL A 1 87 ? 0.804 10.738 -1.648 1.00 98.00 87 VAL A N 1
ATOM 641 C CA . VAL A 1 87 ? -0.291 10.678 -0.682 1.00 98.00 87 VAL A CA 1
ATOM 642 C C . VAL A 1 87 ? -1.579 10.359 -1.424 1.00 98.00 87 VAL A C 1
ATOM 644 O O . VAL A 1 87 ? -1.964 11.078 -2.342 1.00 98.00 87 VAL A O 1
ATOM 647 N N . VAL A 1 88 ? -2.250 9.280 -1.028 1.00 98.50 88 VAL A N 1
ATOM 648 C CA . VAL A 1 88 ? -3.413 8.733 -1.742 1.00 98.50 88 VAL A CA 1
ATOM 649 C C . VAL A 1 88 ? -4.439 8.176 -0.763 1.00 98.50 88 VAL A C 1
ATOM 651 O O . VAL A 1 88 ? -4.078 7.663 0.295 1.00 98.50 88 VAL A O 1
ATOM 654 N N . GLN A 1 89 ? -5.722 8.314 -1.074 1.00 97.75 89 GLN A N 1
ATOM 655 C CA . GLN A 1 89 ? -6.791 7.692 -0.294 1.00 97.75 89 GLN A CA 1
ATOM 656 C C . GLN A 1 89 ? -6.879 6.191 -0.628 1.00 97.75 89 GLN A C 1
ATOM 658 O O . GLN A 1 89 ? -6.516 5.794 -1.737 1.00 97.75 89 GLN A O 1
ATOM 663 N N . PRO A 1 90 ? -7.376 5.331 0.278 1.00 94.69 90 PRO A N 1
ATOM 664 C CA . PRO A 1 90 ? -7.529 3.898 -0.000 1.00 94.69 90 PRO A CA 1
ATOM 665 C C . PRO A 1 90 ? -8.407 3.571 -1.222 1.00 94.69 90 PRO A C 1
ATOM 667 O O . PRO A 1 90 ? -8.218 2.542 -1.862 1.00 94.69 90 PRO A O 1
ATOM 670 N N . ASP A 1 91 ? -9.335 4.456 -1.593 1.00 95.31 91 ASP A N 1
ATOM 671 C CA . ASP A 1 91 ? -10.151 4.335 -2.809 1.00 95.31 91 ASP A CA 1
ATOM 672 C C . ASP A 1 91 ? -9.424 4.790 -4.094 1.00 95.31 91 ASP A C 1
ATOM 674 O O . ASP A 1 91 ? -10.018 4.788 -5.172 1.00 95.31 91 ASP A O 1
ATOM 678 N N . GLY A 1 92 ? -8.141 5.162 -3.995 1.00 94.62 92 GLY A N 1
ATOM 679 C CA . GLY A 1 92 ? -7.314 5.690 -5.086 1.00 94.62 92 GLY A CA 1
ATOM 680 C C . GLY A 1 92 ? -7.448 7.200 -5.300 1.00 94.62 92 GLY A C 1
ATOM 681 O O . GLY A 1 92 ? -6.710 7.783 -6.098 1.00 94.62 92 GLY A O 1
ATOM 682 N N . GLY A 1 93 ? -8.370 7.852 -4.589 1.00 96.25 93 GLY A N 1
ATOM 683 C CA . GLY A 1 93 ? -8.647 9.276 -4.700 1.00 96.25 93 GLY A CA 1
ATOM 684 C C . GLY A 1 93 ? -7.522 10.169 -4.175 1.00 96.25 93 GLY A C 1
ATOM 685 O O . GLY A 1 93 ? -6.669 9.770 -3.379 1.00 96.25 93 GLY A O 1
ATOM 686 N N . GLY A 1 94 ? -7.524 11.423 -4.633 1.00 94.69 94 GLY A N 1
ATOM 687 C CA . GLY A 1 94 ? -6.687 12.484 -4.067 1.00 94.69 94 GLY A CA 1
ATOM 688 C C . GLY A 1 94 ? -5.172 12.292 -4.202 1.00 94.69 94 GLY A C 1
ATOM 689 O O . GLY A 1 94 ? -4.435 12.978 -3.483 1.00 94.69 94 GLY A O 1
ATOM 690 N N . LEU A 1 95 ? -4.733 11.386 -5.088 1.00 97.25 95 LEU A N 1
ATOM 691 C CA . LEU A 1 95 ? -3.328 11.106 -5.382 1.00 97.25 95 LEU A CA 1
ATOM 692 C C . LEU A 1 95 ? -2.570 12.401 -5.701 1.00 97.25 95 LEU A C 1
ATOM 694 O O . LEU A 1 95 ? -2.949 13.136 -6.617 1.00 97.25 95 LEU A O 1
ATOM 698 N N . ARG A 1 96 ? -1.507 12.662 -4.942 1.00 96.00 96 ARG A N 1
ATOM 699 C CA .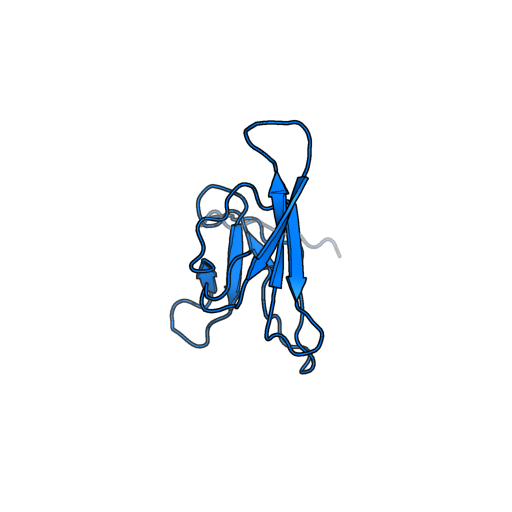 ARG A 1 96 ? -0.628 13.825 -5.099 1.00 96.00 96 ARG A CA 1
ATOM 700 C C . ARG A 1 96 ? 0.768 13.567 -4.555 1.00 96.00 96 ARG A C 1
ATOM 702 O O . ARG A 1 96 ? 0.897 12.664 -3.696 1.00 96.00 96 ARG A O 1
#

Sequence (96 aa):
MTAHVNAVPGDAYATWAPTFGPDGHCVACISDRGGEPQVWLPTEGEAPWQLLPAPLHRVVGVAADPTATWLGVVTESDASSCHQLWVVQPDGGGLR

Foldseek 3Di:
DDDDDDDDPDQPKDWDAFEAELVRHTAWIWICSVVFTFIWGADPDPPRIDTQPAPAGQWPHWYADRHNQKIWTWHQDPVDRDIDIWIAGSNRPPTD

pLDDT: mean 87.99, std 16.15, range [37.88, 98.56]

Secondary structure (DSSP, 8-state):
--------SS----EEEEEE-TTS-EEEEEE-TTSS-EEEEE-SSSSSEEE-SS---SEEEEEE-TTSS-EEEEEE-SSSSSEEEEEE-TTSTT--